Protein AF-A0A9P6EDX6-F1 (afdb_monomer_lite)

Foldseek 3Di:
DDDDDDPDDPCPVDPDDDDDPVNCVVVVHDDDFDPDWAFDADPVRHTDPLGTPGPDD

Secondary structure (DSSP, 8-state):
--------------SS----HHHHHHTT---PPPSS-B--B-TTSPBPTT-SBS---

pLDDT: mean 71.43, std 12.56, range [37.25, 95.69]

Radius of gyration: 14.05 Å; chains: 1; bounding box: 28×37×27 Å

Structure (mmCIF, N/CA/C/O backbone):
data_AF-A0A9P6EDX6-F1
#
_entry.id   AF-A0A9P6EDX6-F1
#
loop_
_atom_site.group_PDB
_atom_site.id
_atom_site.type_symbol
_atom_site.label_atom_id
_atom_site.label_alt_id
_atom_site.label_comp_id
_atom_site.label_asym_id
_atom_site.label_entity_id
_atom_site.label_seq_id
_atom_site.pdbx_PDB_ins_code
_atom_site.Cartn_x
_atom_site.Cartn_y
_atom_site.Cartn_z
_atom_site.occupancy
_atom_site.B_iso_or_equiv
_atom_site.auth_seq_id
_atom_site.auth_comp_id
_atom_site.auth_asym_id
_atom_site.auth_atom_id
_atom_site.pdbx_PDB_model_num
ATOM 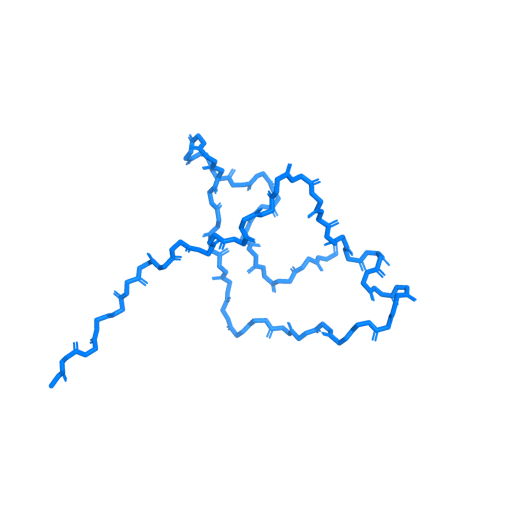1 N N . MET A 1 1 ? -1.535 -26.759 -16.540 1.00 43.69 1 MET A N 1
ATOM 2 C CA . MET A 1 1 ? -1.276 -25.310 -16.383 1.00 43.69 1 MET A CA 1
ATOM 3 C C . MET A 1 1 ? -0.238 -25.139 -15.290 1.00 43.69 1 MET A C 1
ATOM 5 O O . MET A 1 1 ? -0.367 -25.804 -14.271 1.00 43.69 1 MET A O 1
ATOM 9 N N . LYS A 1 2 ? 0.810 -24.341 -15.515 1.00 51.78 2 LYS A N 1
ATOM 10 C CA . LYS A 1 2 ? 1.857 -24.082 -14.518 1.00 51.78 2 LYS A CA 1
ATOM 11 C C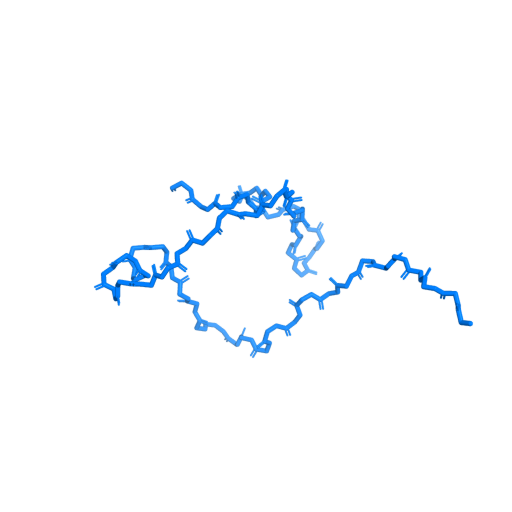 . LYS A 1 2 ? 1.691 -22.644 -14.038 1.00 51.78 2 LYS A C 1
ATOM 13 O O . LYS A 1 2 ? 1.843 -21.726 -14.837 1.00 51.78 2 LYS A O 1
ATOM 18 N N . THR A 1 3 ? 1.333 -22.464 -12.773 1.00 62.34 3 THR A N 1
ATOM 19 C CA . THR A 1 3 ? 1.285 -21.145 -12.136 1.00 62.34 3 THR A CA 1
ATOM 20 C C . THR A 1 3 ? 2.715 -20.643 -11.975 1.00 62.34 3 THR A C 1
ATOM 22 O O . THR A 1 3 ? 3.576 -21.382 -11.495 1.00 62.34 3 THR A O 1
ATOM 25 N N . VAL A 1 4 ? 2.981 -19.418 -12.416 1.00 60.31 4 VAL A N 1
ATOM 26 C CA . VAL A 1 4 ? 4.286 -18.764 -12.283 1.00 60.31 4 VAL A CA 1
ATOM 27 C C . VAL A 1 4 ? 4.070 -17.545 -11.398 1.00 60.31 4 VAL A C 1
ATOM 29 O O . VAL A 1 4 ? 3.218 -16.716 -11.713 1.00 60.31 4 VAL A O 1
ATOM 32 N N . GLU A 1 5 ? 4.785 -17.449 -10.277 1.00 61.09 5 GLU A N 1
ATOM 33 C CA . GLU A 1 5 ? 4.805 -16.211 -9.497 1.00 61.09 5 GLU A CA 1
ATOM 34 C C . GLU A 1 5 ? 5.482 -15.130 -10.338 1.00 61.09 5 GLU A C 1
ATOM 36 O O . GLU A 1 5 ? 6.648 -15.255 -10.711 1.00 61.09 5 GLU A O 1
ATOM 41 N N . THR A 1 6 ? 4.733 -14.080 -10.660 1.00 59.38 6 THR A N 1
ATOM 42 C CA . THR A 1 6 ? 5.265 -12.884 -11.307 1.00 59.38 6 THR A CA 1
ATOM 43 C C . THR A 1 6 ? 5.119 -11.705 -10.358 1.00 59.38 6 THR A C 1
ATOM 45 O O . THR A 1 6 ? 4.170 -11.643 -9.572 1.00 59.38 6 THR A O 1
ATOM 48 N N . LEU A 1 7 ? 6.045 -10.752 -10.439 1.00 56.28 7 LEU A N 1
ATOM 49 C CA . LEU A 1 7 ? 5.876 -9.438 -9.830 1.00 56.28 7 LEU A CA 1
ATOM 50 C C . LEU A 1 7 ? 4.730 -8.743 -10.575 1.00 56.28 7 LEU A C 1
ATOM 52 O O . LEU A 1 7 ? 4.906 -8.257 -11.689 1.00 56.28 7 LEU A O 1
ATOM 56 N N . ALA A 1 8 ? 3.528 -8.787 -10.005 1.00 59.47 8 ALA A N 1
ATOM 57 C CA . ALA A 1 8 ? 2.382 -8.075 -10.546 1.00 59.47 8 ALA A CA 1
ATOM 58 C C . ALA A 1 8 ? 2.521 -6.586 -10.211 1.00 59.47 8 ALA A C 1
ATOM 60 O O . ALA A 1 8 ? 2.675 -6.217 -9.045 1.00 59.47 8 ALA A O 1
ATOM 61 N N . LEU A 1 9 ? 2.461 -5.734 -11.234 1.00 58.75 9 LEU A N 1
ATOM 62 C CA . LEU A 1 9 ? 2.287 -4.301 -11.047 1.00 58.75 9 LEU A CA 1
ATOM 63 C C . LEU A 1 9 ? 0.844 -4.073 -10.582 1.00 58.75 9 LEU A C 1
ATOM 65 O O . LEU A 1 9 ? -0.097 -4.311 -11.338 1.00 58.75 9 LEU A O 1
ATOM 69 N N . LEU A 1 10 ? 0.667 -3.658 -9.327 1.00 63.88 10 LEU A N 1
ATOM 70 C CA . LEU A 1 10 ? -0.633 -3.219 -8.830 1.00 63.88 10 LEU A CA 1
ATOM 71 C C . LEU A 1 10 ? -0.895 -1.807 -9.362 1.00 63.88 10 LEU A C 1
ATOM 73 O O . LEU A 1 10 ? -0.570 -0.821 -8.705 1.00 63.88 10 LEU A O 1
ATOM 77 N N . ASP A 1 11 ? -1.443 -1.723 -10.570 1.00 64.62 11 ASP A N 1
ATOM 78 C CA . ASP A 1 11 ? -1.954 -0.471 -11.118 1.00 64.62 11 ASP A CA 1
ATOM 79 C C . ASP A 1 11 ? -3.411 -0.290 -10.681 1.00 64.62 11 ASP A C 1
ATOM 81 O O . ASP A 1 11 ? -4.308 -1.015 -11.112 1.00 64.62 11 ASP A O 1
ATOM 85 N N . SER A 1 12 ? -3.645 0.653 -9.770 1.00 67.06 12 SER A N 1
ATOM 86 C CA . SER A 1 12 ? -4.991 1.018 -9.327 1.00 67.06 12 SER A CA 1
ATOM 87 C C . SER A 1 12 ? -5.677 2.025 -10.257 1.00 67.06 12 SER A C 1
ATOM 89 O O . SER A 1 12 ? -6.837 2.359 -10.022 1.00 67.06 12 SER A O 1
ATOM 91 N N . GLY A 1 13 ? -4.978 2.557 -11.269 1.00 67.50 13 GLY A N 1
ATOM 92 C CA . GLY A 1 13 ? -5.454 3.654 -12.115 1.00 67.50 13 GLY A CA 1
ATOM 93 C C . GLY A 1 13 ? -5.612 4.988 -11.370 1.00 67.50 13 GLY A C 1
ATOM 94 O O . G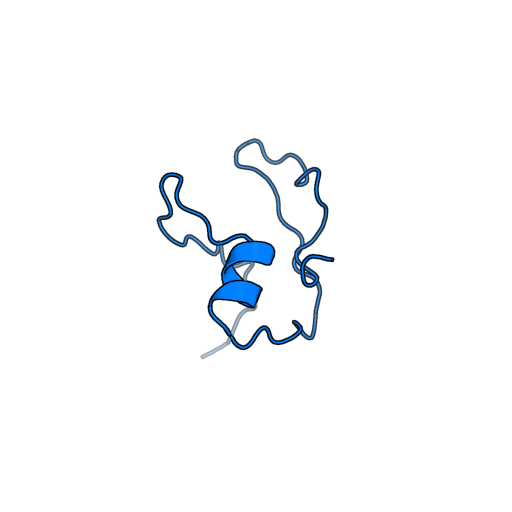LY A 1 13 ? -6.248 5.912 -11.881 1.00 67.50 13 GLY A O 1
ATOM 95 N N . ALA A 1 14 ? -5.079 5.108 -10.148 1.00 71.00 14 ALA A N 1
ATOM 96 C CA . ALA A 1 14 ? -5.252 6.295 -9.317 1.00 71.00 14 ALA A CA 1
ATOM 97 C C . ALA A 1 14 ? -4.416 7.474 -9.844 1.00 71.00 14 ALA A C 1
ATOM 99 O O . ALA A 1 14 ? -3.206 7.546 -9.643 1.00 71.00 14 ALA A O 1
ATOM 100 N N . GLY A 1 15 ? -5.079 8.451 -10.464 1.00 65.06 15 GLY A N 1
ATOM 101 C CA . GLY A 1 15 ? -4.448 9.661 -11.009 1.00 65.06 15 GLY A CA 1
ATOM 102 C C . GLY A 1 15 ? -4.098 10.756 -9.989 1.00 65.06 15 GLY A C 1
ATOM 103 O O . GLY A 1 15 ? -3.884 11.893 -10.396 1.00 65.06 15 GLY A O 1
ATOM 104 N N . GLY A 1 16 ? -4.084 10.463 -8.681 1.00 65.81 16 GLY A N 1
ATOM 105 C CA . GLY A 1 16 ? -3.747 11.453 -7.641 1.00 65.81 16 GLY A CA 1
ATOM 106 C C . GLY A 1 16 ? -4.660 11.483 -6.411 1.00 65.81 16 GLY A C 1
ATOM 107 O O . GLY A 1 16 ? -4.394 12.243 -5.483 1.00 65.81 16 GLY A O 1
ATOM 108 N N . VAL A 1 17 ? -5.719 10.670 -6.37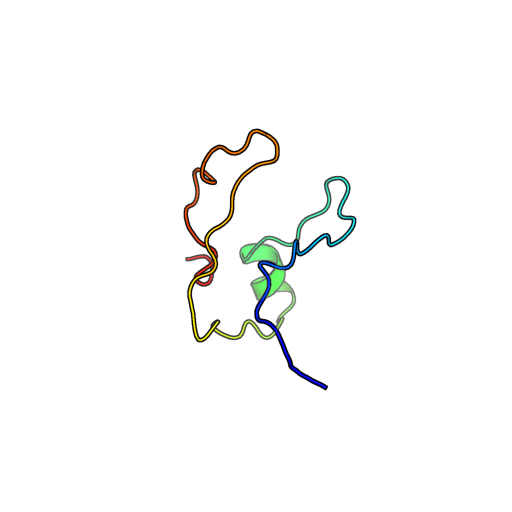8 1.00 68.00 17 VAL A N 1
ATOM 109 C CA . VAL A 1 17 ? -6.594 10.537 -5.204 1.00 68.00 17 VAL A CA 1
ATOM 110 C C . VAL A 1 1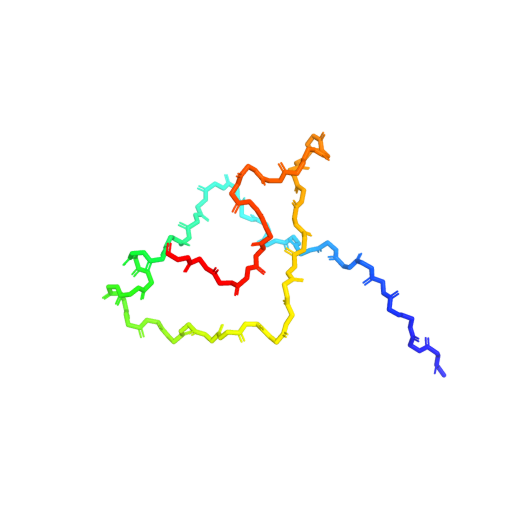7 ? -6.203 9.277 -4.443 1.00 68.00 17 VAL A C 1
ATOM 112 O O . VAL A 1 17 ? -6.320 8.169 -4.963 1.00 68.00 17 VAL A O 1
ATOM 115 N N . PHE A 1 18 ? -5.740 9.454 -3.209 1.00 75.25 18 PHE A N 1
ATOM 116 C CA . PHE A 1 18 ? -5.299 8.370 -2.338 1.00 75.25 18 PHE A CA 1
ATOM 117 C C . PHE A 1 18 ? -6.043 8.447 -1.007 1.00 75.25 18 PHE A C 1
ATOM 119 O O . PHE A 1 18 ? -6.286 9.537 -0.492 1.00 75.25 18 PHE A O 1
ATOM 126 N N . ILE A 1 19 ? -6.384 7.288 -0.444 1.00 79.75 19 ILE A N 1
ATOM 127 C CA . ILE A 1 19 ? -6.866 7.193 0.934 1.00 79.75 19 ILE A CA 1
ATOM 128 C C . ILE A 1 19 ? -5.644 7.091 1.840 1.00 79.75 19 ILE A C 1
ATOM 130 O O . ILE A 1 19 ? -4.892 6.118 1.768 1.00 79.75 19 ILE A O 1
ATOM 134 N N . ASP A 1 20 ? -5.446 8.092 2.690 1.00 82.31 20 ASP A N 1
ATOM 135 C CA . ASP A 1 20 ? -4.480 7.993 3.773 1.00 82.31 20 ASP A CA 1
ATOM 136 C C . ASP A 1 20 ? -5.072 7.247 4.983 1.00 82.31 20 ASP A C 1
ATOM 138 O O . ASP A 1 20 ? -6.286 7.081 5.135 1.00 82.31 20 ASP A O 1
ATOM 142 N N . GLN A 1 21 ? -4.186 6.786 5.863 1.00 80.38 21 GLN A N 1
ATOM 143 C CA . GLN A 1 21 ? -4.545 6.008 7.046 1.00 80.38 21 GLN A CA 1
ATOM 144 C C . GLN A 1 21 ? -5.479 6.775 7.998 1.00 80.38 21 GLN A C 1
ATOM 146 O O . GLN A 1 21 ? -6.405 6.186 8.554 1.00 80.38 21 GLN A O 1
ATOM 151 N N . ARG A 1 22 ? -5.284 8.090 8.173 1.00 84.19 22 ARG A N 1
ATOM 152 C CA . ARG A 1 22 ? -6.129 8.908 9.053 1.00 84.19 22 ARG A CA 1
ATOM 153 C C . ARG A 1 22 ? -7.557 8.940 8.523 1.00 84.19 22 ARG A C 1
ATOM 155 O O . ARG A 1 22 ? -8.489 8.767 9.306 1.00 84.19 22 ARG A O 1
ATOM 162 N N . TYR A 1 23 ? -7.729 9.123 7.217 1.00 88.44 23 TYR A N 1
ATOM 163 C CA . TYR A 1 23 ? -9.045 9.066 6.588 1.00 88.44 23 TYR A CA 1
ATOM 164 C C . TYR A 1 23 ? -9.689 7.681 6.750 1.00 88.44 23 TYR A C 1
ATOM 166 O O . TYR A 1 23 ? -10.840 7.593 7.173 1.00 88.44 23 TYR A O 1
ATOM 174 N N . ALA A 1 24 ? -8.944 6.599 6.500 1.00 88.81 24 ALA A N 1
ATOM 175 C CA . ALA A 1 24 ? -9.450 5.231 6.651 1.00 88.81 24 ALA A CA 1
ATOM 176 C C . ALA A 1 24 ? -9.948 4.933 8.079 1.00 88.81 24 ALA A C 1
ATOM 178 O O . ALA A 1 24 ? -11.024 4.356 8.245 1.00 88.81 24 ALA A O 1
ATOM 179 N N . ILE A 1 25 ? -9.212 5.386 9.104 1.00 89.25 25 ILE A N 1
ATOM 180 C CA . ILE A 1 25 ? -9.619 5.273 10.514 1.00 89.25 25 ILE A CA 1
ATOM 181 C C . ILE A 1 25 ? -10.913 6.052 10.765 1.00 89.25 25 ILE A C 1
ATOM 183 O O . ILE A 1 25 ? -11.838 5.524 11.378 1.00 89.25 25 ILE A O 1
ATOM 187 N N . GLN A 1 26 ? -11.002 7.293 10.278 1.00 93.75 26 GLN A N 1
ATOM 188 C CA . GLN A 1 26 ? -12.189 8.135 10.461 1.00 93.75 26 GLN A CA 1
ATOM 189 C C . GLN A 1 26 ? -13.444 7.551 9.804 1.00 93.75 26 GLN A C 1
ATOM 191 O O . GLN A 1 26 ? -14.534 7.716 10.342 1.00 93.75 26 GLN A O 1
ATOM 196 N N . GLN A 1 27 ? -13.297 6.870 8.664 1.00 95.69 27 GLN A N 1
ATOM 197 C CA . GLN A 1 27 ? -14.408 6.211 7.969 1.00 95.69 27 GLN A CA 1
ATOM 198 C C . GLN A 1 27 ? -14.727 4.810 8.515 1.00 95.69 27 GLN A C 1
ATOM 200 O O . GLN A 1 27 ? -15.667 4.173 8.044 1.00 95.69 27 GLN A O 1
ATOM 205 N N . GLY A 1 28 ? -13.966 4.314 9.497 1.00 93.69 28 GLY A N 1
ATOM 206 C CA . GLY A 1 28 ? -14.180 2.992 10.086 1.00 93.69 28 GLY A CA 1
ATOM 207 C C . GLY A 1 28 ? -13.841 1.833 9.144 1.00 93.69 28 GLY A C 1
ATOM 208 O O . GLY A 1 28 ? -14.419 0.754 9.270 1.00 93.69 28 GLY A O 1
ATOM 209 N N . PHE A 1 29 ? -12.928 2.031 8.189 1.00 90.75 29 PHE A N 1
ATOM 210 C CA . PHE A 1 29 ? -12.497 0.952 7.303 1.00 90.75 29 PHE A CA 1
ATOM 211 C C . PHE A 1 29 ? -11.739 -0.129 8.074 1.00 90.75 29 PHE A C 1
ATOM 213 O O . PHE A 1 29 ? -10.871 0.154 8.901 1.00 90.75 29 PHE A O 1
ATOM 220 N N . THR A 1 30 ? -12.025 -1.392 7.758 1.00 86.81 30 THR A N 1
ATOM 221 C CA . THR A 1 30 ? -11.232 -2.516 8.256 1.00 86.81 30 THR A CA 1
ATOM 222 C C . THR A 1 30 ? -9.887 -2.546 7.536 1.00 86.81 30 THR A C 1
ATOM 224 O O . THR A 1 30 ? -9.818 -2.805 6.336 1.00 86.81 30 THR A O 1
ATOM 227 N N . MET A 1 31 ? -8.808 -2.290 8.273 1.00 82.19 31 MET A N 1
ATOM 228 C CA . MET A 1 31 ? -7.439 -2.334 7.757 1.00 82.19 31 MET A CA 1
ATOM 229 C C . MET A 1 31 ? -6.755 -3.625 8.221 1.00 82.19 31 MET A C 1
ATOM 231 O O . MET A 1 31 ? -6.335 -3.728 9.371 1.00 82.19 31 MET A O 1
ATOM 235 N N . ASN A 1 32 ? -6.640 -4.613 7.330 1.00 81.25 32 ASN A N 1
ATOM 236 C CA . ASN A 1 32 ? -5.991 -5.896 7.629 1.00 81.25 32 ASN A CA 1
ATOM 237 C C . ASN A 1 32 ? -4.490 -5.850 7.343 1.00 81.25 32 ASN A C 1
ATOM 239 O O . ASN A 1 32 ? -4.057 -5.212 6.376 1.00 81.25 32 ASN A O 1
ATOM 243 N N . ALA A 1 33 ? -3.697 -6.509 8.190 1.00 75.81 33 ALA A N 1
ATOM 244 C CA . ALA A 1 33 ? -2.260 -6.623 7.978 1.00 75.81 33 ALA A CA 1
ATOM 245 C C . ALA A 1 33 ? -1.960 -7.524 6.788 1.00 75.81 33 ALA A C 1
ATOM 247 O O . ALA A 1 33 ? -2.655 -8.509 6.555 1.00 75.81 33 ALA A O 1
ATOM 248 N N . LEU A 1 34 ? -0.938 -7.154 6.018 1.00 75.69 34 LEU A N 1
ATOM 249 C CA . LEU A 1 34 ? -0.422 -8.029 4.978 1.00 75.69 34 LEU A CA 1
ATOM 250 C C . LEU A 1 34 ? 0.507 -9.048 5.635 1.00 75.69 34 LEU A C 1
ATOM 252 O O . LEU A 1 34 ? 1.406 -8.663 6.379 1.00 75.69 34 LEU A O 1
ATOM 256 N N . ASP A 1 35 ? 0.342 -10.325 5.296 1.00 79.00 35 ASP A N 1
ATOM 257 C CA . ASP A 1 35 ? 1.209 -11.404 5.795 1.00 79.00 35 ASP A CA 1
ATOM 258 C C . ASP A 1 35 ? 2.680 -11.216 5.386 1.00 79.00 35 ASP A C 1
ATOM 260 O O . ASP A 1 35 ? 3.592 -11.746 6.021 1.00 79.00 35 ASP A O 1
ATOM 264 N N . ARG A 1 36 ? 2.922 -10.454 4.310 1.00 76.06 36 ARG A N 1
ATOM 265 C CA . ARG A 1 36 ? 4.255 -10.096 3.823 1.00 76.06 36 ARG A CA 1
ATOM 266 C C . ARG A 1 36 ? 4.330 -8.632 3.409 1.00 76.06 36 ARG A C 1
ATOM 268 O O . ARG A 1 36 ? 3.428 -8.106 2.759 1.00 76.06 36 ARG A O 1
ATOM 275 N N . SER A 1 37 ? 5.464 -8.014 3.712 1.00 75.69 37 SER A N 1
ATOM 276 C CA . SER A 1 37 ? 5.836 -6.693 3.216 1.00 75.69 37 SER A CA 1
ATOM 277 C C . SER A 1 37 ? 5.933 -6.666 1.691 1.00 75.69 37 SER A C 1
ATOM 279 O O . SER A 1 37 ? 6.574 -7.532 1.093 1.00 75.69 37 SER A O 1
ATOM 281 N N . ILE A 1 38 ? 5.360 -5.640 1.060 1.00 76.75 38 ILE A N 1
ATOM 282 C CA . ILE A 1 38 ? 5.494 -5.411 -0.384 1.00 76.75 38 ILE A CA 1
ATOM 283 C C . ILE A 1 38 ? 6.510 -4.296 -0.618 1.00 76.75 38 ILE A C 1
ATOM 285 O O . ILE A 1 38 ? 6.293 -3.143 -0.242 1.00 76.75 38 ILE A O 1
ATOM 289 N N . THR A 1 39 ? 7.627 -4.618 -1.265 1.00 73.69 39 THR A N 1
ATOM 290 C CA . THR A 1 39 ? 8.590 -3.601 -1.700 1.00 73.69 39 THR A CA 1
ATOM 291 C C . THR A 1 39 ? 8.004 -2.794 -2.848 1.00 73.69 39 THR A C 1
ATOM 293 O O . THR A 1 39 ? 7.654 -3.359 -3.880 1.00 73.69 39 THR A O 1
ATOM 296 N N . VAL A 1 40 ? 7.918 -1.476 -2.670 1.00 72.88 40 VAL A N 1
ATOM 297 C CA . VAL A 1 40 ? 7.396 -0.555 -3.682 1.00 72.88 40 VAL A CA 1
ATOM 298 C C . VAL A 1 40 ? 8.471 0.399 -4.181 1.00 72.88 40 VAL A C 1
ATOM 300 O O . VAL A 1 40 ? 9.287 0.922 -3.414 1.00 72.88 40 VAL A O 1
ATOM 303 N N . PHE A 1 41 ? 8.432 0.630 -5.485 1.00 73.56 41 PHE A N 1
ATOM 304 C CA . PHE A 1 41 ? 9.280 1.570 -6.197 1.00 73.56 41 PHE A CA 1
ATOM 305 C C . PHE A 1 41 ? 8.398 2.665 -6.791 1.00 73.56 41 PHE A C 1
ATOM 307 O O . PHE A 1 41 ? 7.238 2.428 -7.131 1.00 73.56 41 PHE A O 1
ATOM 314 N N . ASN A 1 42 ? 8.938 3.872 -6.870 1.00 71.56 42 ASN A N 1
ATOM 315 C CA . ASN A 1 42 ? 8.320 4.968 -7.600 1.00 71.56 42 ASN A CA 1
ATOM 316 C C . ASN A 1 42 ? 8.445 4.721 -9.116 1.00 71.56 42 ASN A C 1
ATOM 318 O O . ASN A 1 42 ? 9.159 3.820 -9.554 1.00 71.56 42 ASN A O 1
ATOM 322 N N . VAL A 1 43 ? 7.782 5.556 -9.924 1.00 69.81 43 VAL A N 1
ATOM 323 C CA . VAL A 1 43 ? 7.861 5.498 -11.401 1.00 69.81 43 VAL A CA 1
ATOM 324 C C . VAL A 1 43 ? 9.294 5.682 -11.914 1.00 69.81 43 VAL A C 1
ATOM 326 O O . VAL A 1 43 ? 9.644 5.143 -12.955 1.00 69.81 43 VAL A O 1
ATOM 329 N N . ASP A 1 44 ? 10.135 6.404 -11.174 1.00 82.06 44 ASP A N 1
ATOM 330 C CA . ASP A 1 44 ? 11.558 6.592 -11.481 1.00 82.06 44 ASP A CA 1
ATOM 331 C C . ASP A 1 44 ? 12.457 5.454 -10.954 1.00 82.06 44 ASP A C 1
ATOM 333 O O . ASP A 1 44 ? 13.668 5.626 -10.841 1.00 82.06 44 ASP A O 1
ATOM 337 N N . GLU A 1 45 ? 11.864 4.313 -10.583 1.00 78.50 45 GLU A N 1
ATOM 338 C CA . GLU A 1 45 ? 12.523 3.118 -10.036 1.00 78.50 45 GLU A CA 1
ATOM 339 C C . GLU A 1 45 ? 13.250 3.333 -8.699 1.00 78.50 45 GLU A C 1
ATOM 341 O O . GLU A 1 45 ? 13.858 2.411 -8.145 1.00 78.50 45 GLU A O 1
ATOM 346 N N . THR A 1 46 ? 13.154 4.523 -8.102 1.00 79.50 46 THR A N 1
ATOM 347 C CA . THR A 1 46 ? 13.683 4.745 -6.759 1.00 79.50 46 THR A CA 1
ATOM 348 C C . THR A 1 46 ? 12.806 4.039 -5.731 1.00 79.50 46 THR A C 1
ATOM 350 O O . THR A 1 46 ? 11.582 3.957 -5.863 1.00 79.50 46 THR A O 1
ATOM 353 N N . LYS A 1 47 ? 13.418 3.521 -4.660 1.00 76.62 47 LYS A N 1
ATOM 354 C CA . LYS A 1 47 ? 12.651 2.988 -3.527 1.00 76.62 47 LYS A CA 1
ATOM 355 C C . LYS A 1 47 ? 11.729 4.081 -2.999 1.00 76.62 47 LYS A C 1
ATOM 357 O O . LYS A 1 47 ? 12.174 5.211 -2.782 1.00 76.62 47 LYS A O 1
ATOM 362 N N . ASN A 1 48 ? 10.469 3.737 -2.743 1.00 72.44 48 ASN A N 1
ATOM 363 C CA . ASN A 1 48 ? 9.567 4.676 -2.095 1.00 72.44 48 ASN A CA 1
ATOM 364 C C . ASN A 1 48 ? 10.202 5.150 -0.776 1.00 72.44 48 ASN A C 1
ATOM 366 O O . ASN A 1 48 ? 10.611 4.337 0.057 1.00 72.44 48 ASN A O 1
ATOM 370 N N . LYS A 1 49 ? 10.294 6.471 -0.580 1.00 65.44 49 LYS A N 1
ATOM 371 C CA . LYS A 1 49 ? 10.944 7.081 0.593 1.00 65.44 49 LYS A CA 1
ATOM 372 C C . LYS A 1 49 ? 10.281 6.672 1.909 1.00 65.4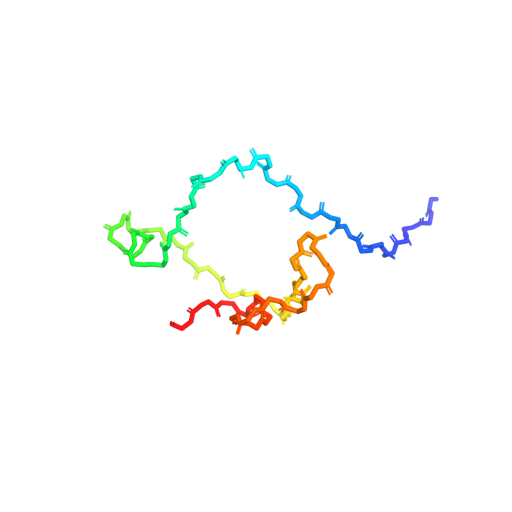4 49 LYS A C 1
ATOM 374 O O . LYS A 1 49 ? 10.932 6.709 2.947 1.00 65.44 49 LYS A O 1
ATOM 379 N N . LYS A 1 50 ? 9.003 6.277 1.864 1.00 64.06 50 LYS A N 1
ATOM 380 C CA . LYS A 1 50 ? 8.250 5.774 3.021 1.00 64.06 50 LYS A CA 1
ATOM 381 C C . LYS A 1 50 ? 8.390 4.259 3.251 1.00 64.06 50 LYS A C 1
ATOM 383 O O . LYS A 1 50 ? 7.748 3.732 4.151 1.00 64.06 50 LYS A O 1
ATOM 388 N N . GLY A 1 51 ? 9.249 3.573 2.492 1.00 60.62 51 GLY A N 1
ATOM 389 C CA . GLY A 1 51 ? 9.579 2.161 2.689 1.00 60.62 51 GLY A CA 1
ATOM 390 C C . GLY A 1 51 ? 8.655 1.185 1.957 1.00 60.62 51 GLY A C 1
ATOM 391 O O . GLY A 1 51 ? 8.003 1.527 0.972 1.00 60.62 51 GLY A O 1
ATOM 392 N N . THR A 1 52 ? 8.658 -0.065 2.419 1.00 62.53 52 THR A N 1
ATOM 393 C CA . THR A 1 52 ? 7.800 -1.152 1.931 1.00 62.53 52 THR A CA 1
ATOM 394 C C . THR A 1 52 ? 6.370 -0.995 2.465 1.00 62.53 52 THR A C 1
ATOM 396 O O . THR A 1 52 ? 6.167 -0.507 3.576 1.00 62.53 52 THR A O 1
ATOM 399 N N . ILE A 1 53 ? 5.355 -1.412 1.702 1.00 69.00 53 ILE A N 1
ATOM 400 C CA . ILE A 1 53 ? 3.977 -1.491 2.199 1.00 69.00 53 ILE A CA 1
ATOM 401 C C . ILE A 1 53 ? 3.919 -2.654 3.196 1.00 69.00 53 ILE A C 1
ATOM 403 O O . ILE A 1 53 ? 3.883 -3.818 2.802 1.00 69.00 53 ILE A O 1
ATOM 407 N N . ASN A 1 54 ? 3.936 -2.322 4.486 1.00 62.22 54 ASN A N 1
ATOM 408 C CA . ASN A 1 54 ? 3.901 -3.273 5.606 1.00 62.22 54 ASN A CA 1
ATOM 409 C C . ASN A 1 54 ? 2.554 -3.267 6.349 1.00 62.22 54 ASN A C 1
ATOM 411 O O . ASN A 1 54 ? 2.363 -4.069 7.251 1.00 62.22 54 ASN A O 1
ATOM 415 N N . GLN A 1 55 ? 1.634 -2.381 5.947 1.00 56.12 55 GLN A N 1
ATOM 416 C CA . GLN A 1 55 ? 0.822 -1.491 6.797 1.00 56.12 55 GLN A CA 1
ATOM 417 C C . GLN A 1 55 ? 1.556 -0.193 7.175 1.00 56.12 55 GLN A C 1
ATOM 419 O O . GLN A 1 55 ? 2.737 -0.202 7.513 1.00 56.12 55 GLN A O 1
ATOM 424 N N . TYR A 1 56 ? 0.850 0.934 7.046 1.00 45.84 56 TYR A N 1
ATOM 425 C CA . TYR A 1 56 ? 1.323 2.271 7.418 1.00 45.84 56 TYR A CA 1
ATOM 426 C C . TYR A 1 56 ? 1.207 2.417 8.946 1.00 45.84 56 TYR A C 1
ATOM 428 O O . TYR A 1 56 ? 0.158 2.060 9.482 1.00 45.84 56 TYR A O 1
ATOM 436 N N . ILE A 1 57 ? 2.265 2.885 9.626 1.00 37.25 57 ILE A N 1
ATOM 437 C CA . ILE A 1 57 ? 2.225 3.269 11.052 1.00 37.25 57 ILE A CA 1
ATOM 438 C C . ILE A 1 57 ? 1.606 4.656 11.162 1.00 37.25 57 ILE A C 1
ATOM 440 O O . ILE A 1 57 ? 2.098 5.561 10.446 1.00 37.25 57 ILE A O 1
#

Sequence (57 aa):
MKTVETLALLDSGAGGVFIDQRYAIQQGFTMNALDRSITVFNVDETKNKKGTINQYI

Organism: NCBI:txid179855